Protein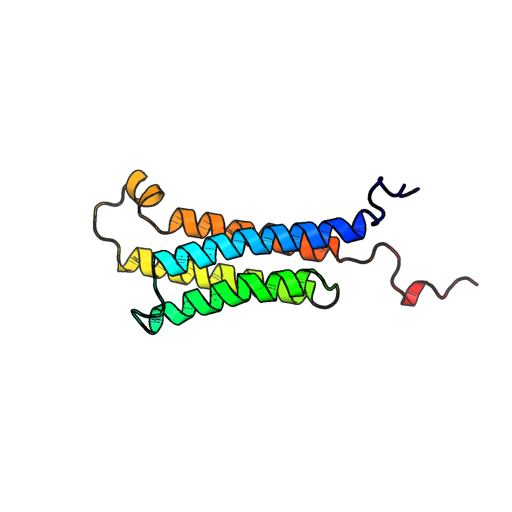 AF-S7U0Z4-F1 (afdb_monomer)

Mean predicted aligned error: 8.27 Å

Structure (mmCIF, N/CA/C/O backbone):
data_AF-S7U0Z4-F1
#
_entry.id   AF-S7U0Z4-F1
#
loop_
_atom_site.group_PDB
_atom_site.id
_atom_site.type_symbol
_atom_site.label_atom_id
_atom_site.label_alt_id
_atom_site.label_comp_id
_atom_site.label_asym_id
_atom_site.label_entity_id
_atom_site.label_seq_id
_atom_site.pdbx_PDB_ins_code
_atom_site.Cartn_x
_atom_site.Cartn_y
_atom_site.Cartn_z
_atom_site.occupancy
_atom_site.B_iso_or_equiv
_atom_site.auth_seq_id
_atom_site.auth_comp_id
_atom_site.auth_asym_id
_atom_site.auth_atom_id
_atom_site.pdbx_PDB_model_num
ATOM 1 N N . MET A 1 1 ? -20.533 18.897 24.675 1.00 45.84 1 MET A N 1
ATOM 2 C CA . MET A 1 1 ? -20.399 18.930 23.205 1.00 45.84 1 MET A CA 1
ATOM 3 C C . MET A 1 1 ? -21.258 17.793 22.679 1.00 45.84 1 MET A C 1
ATOM 5 O O . MET A 1 1 ? -20.969 16.646 22.983 1.00 45.84 1 MET A O 1
ATOM 9 N N . HIS A 1 2 ? -22.413 18.129 22.109 1.00 48.38 2 HIS A N 1
ATOM 10 C CA . HIS A 1 2 ? -23.485 17.188 21.782 1.00 48.38 2 HIS A CA 1
ATOM 11 C C . HIS A 1 2 ? -23.175 16.581 20.408 1.00 48.38 2 HIS A C 1
ATOM 13 O O . HIS A 1 2 ? -23.230 17.291 19.407 1.00 48.38 2 HIS A O 1
ATOM 19 N N . ASP A 1 3 ? -22.776 15.310 20.360 1.00 56.28 3 ASP A N 1
ATOM 20 C CA . ASP A 1 3 ? -22.620 14.589 19.094 1.00 56.28 3 ASP A CA 1
ATOM 21 C C . ASP A 1 3 ? -24.030 14.171 18.653 1.00 56.28 3 ASP A C 1
ATOM 23 O O . ASP A 1 3 ? -24.590 13.190 19.144 1.00 56.28 3 ASP A O 1
ATOM 27 N N . SER A 1 4 ? -24.676 15.013 17.845 1.00 57.12 4 SER A N 1
ATOM 28 C CA . SER A 1 4 ? -25.979 14.696 17.262 1.00 57.12 4 SER A CA 1
ATOM 29 C C . SER A 1 4 ? -25.796 13.551 16.264 1.00 57.12 4 SER A C 1
ATOM 31 O O . SER A 1 4 ? -25.023 13.717 15.318 1.00 57.12 4 SER A O 1
ATOM 33 N N . PRO A 1 5 ? -26.479 12.406 16.436 1.00 52.03 5 PRO A N 1
ATOM 34 C CA . PRO A 1 5 ? -26.408 11.313 15.481 1.00 52.03 5 PRO A CA 1
ATOM 35 C C . PRO A 1 5 ? -27.007 11.767 14.149 1.00 52.03 5 PRO A C 1
ATOM 37 O O . PRO A 1 5 ? -28.184 12.115 14.058 1.00 52.03 5 PRO A O 1
ATOM 40 N N . ASP A 1 6 ? -26.188 11.786 13.105 1.00 60.75 6 ASP A N 1
ATOM 41 C CA . ASP A 1 6 ? -26.643 11.997 11.739 1.00 60.75 6 ASP A CA 1
ATOM 42 C C . ASP A 1 6 ? -27.618 10.871 11.337 1.00 60.75 6 ASP A C 1
ATOM 44 O O . ASP A 1 6 ? -27.577 9.772 11.896 1.00 60.75 6 ASP A O 1
ATOM 48 N N . ALA A 1 7 ? -28.459 11.134 10.330 1.00 56.84 7 ALA A N 1
ATOM 49 C CA . ALA A 1 7 ? -29.620 10.349 9.871 1.00 56.84 7 ALA A CA 1
ATOM 50 C C . ALA A 1 7 ? -29.396 8.845 9.544 1.00 56.84 7 ALA A C 1
ATOM 52 O O . ALA A 1 7 ? -30.318 8.164 9.098 1.00 56.84 7 ALA A O 1
ATOM 53 N N . HIS A 1 8 ? -28.194 8.305 9.771 1.00 58.94 8 HIS A N 1
ATOM 54 C CA . HIS A 1 8 ? -27.801 6.907 9.565 1.00 58.94 8 HIS A CA 1
ATOM 55 C C . HIS A 1 8 ? -27.219 6.217 10.819 1.00 58.94 8 HIS A C 1
ATOM 57 O O . HIS A 1 8 ? -26.549 5.192 10.711 1.00 58.94 8 HIS A O 1
ATOM 63 N N . GLY A 1 9 ? -27.483 6.740 12.020 1.00 57.00 9 GLY A N 1
ATOM 64 C CA . GLY A 1 9 ? -27.502 5.961 13.271 1.00 57.00 9 GLY A CA 1
ATOM 65 C C . GLY A 1 9 ? -26.163 5.533 13.894 1.00 57.00 9 GLY A C 1
ATOM 66 O O . GLY A 1 9 ? -26.168 5.103 15.042 1.00 57.00 9 GLY A O 1
ATOM 67 N N . ALA A 1 10 ? -25.019 5.668 13.216 1.00 57.53 10 ALA A N 1
ATOM 68 C CA . ALA A 1 10 ? -23.705 5.386 13.809 1.00 57.53 10 ALA A CA 1
ATOM 69 C C . ALA A 1 10 ? -23.004 6.681 14.270 1.00 57.53 10 ALA A C 1
ATOM 71 O O . ALA A 1 10 ? -22.938 7.632 13.488 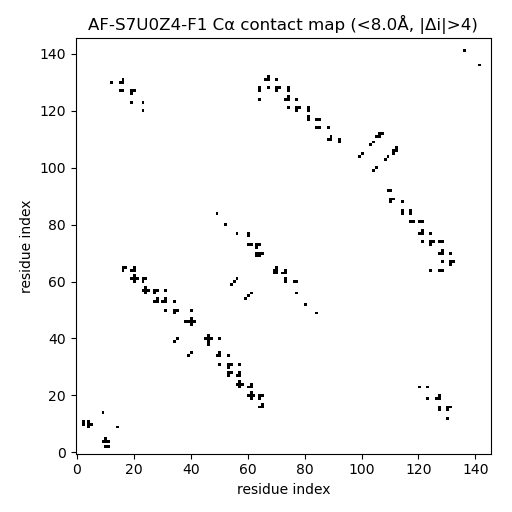1.00 57.53 10 ALA A O 1
ATOM 72 N N . PRO A 1 11 ? -22.419 6.738 15.483 1.00 64.12 11 PRO A N 1
ATOM 73 C CA . PRO A 1 11 ? -21.648 7.898 15.928 1.00 64.12 11 PRO A CA 1
ATOM 74 C C . PRO A 1 11 ? -20.462 8.161 14.986 1.00 64.12 11 PRO A C 1
ATOM 76 O O . PRO A 1 11 ? -19.902 7.243 14.375 1.00 64.12 11 PRO A O 1
ATOM 79 N N . ARG A 1 12 ? -20.075 9.432 14.819 1.00 64.19 12 ARG A N 1
ATOM 80 C CA . ARG A 1 12 ? -19.044 9.861 13.849 1.00 64.19 12 ARG A CA 1
ATOM 81 C C . ARG A 1 12 ? -17.711 9.111 14.044 1.00 64.19 12 ARG A C 1
ATOM 83 O O . ARG A 1 12 ? -17.083 8.720 13.059 1.00 64.19 12 ARG A O 1
ATOM 90 N N . ALA A 1 13 ? -17.375 8.791 15.295 1.00 66.94 13 ALA A N 1
ATOM 91 C CA . ALA A 1 13 ? -16.201 8.013 15.697 1.00 66.94 13 ALA A CA 1
ATOM 92 C C . ALA A 1 13 ? -16.158 6.568 15.149 1.00 66.94 13 ALA A C 1
ATOM 94 O O . ALA A 1 13 ? -15.076 6.027 14.942 1.00 66.94 13 ALA A O 1
ATOM 95 N N . GLU A 1 14 ? -17.301 5.934 14.867 1.00 73.38 14 GLU A N 1
ATOM 96 C CA . GLU A 1 14 ? -17.333 4.565 14.321 1.00 73.38 14 GLU A CA 1
ATOM 97 C C . GLU A 1 14 ? -17.279 4.512 12.791 1.00 73.38 14 GLU A C 1
ATOM 99 O O . GLU A 1 14 ? -16.936 3.480 12.209 1.00 73.38 14 GLU A O 1
ATOM 104 N N . ARG A 1 15 ? -17.612 5.615 12.115 1.00 83.69 15 ARG A N 1
ATOM 105 C CA . ARG A 1 15 ? -17.650 5.668 10.646 1.00 83.69 15 ARG A CA 1
ATOM 106 C C . ARG A 1 15 ? -16.270 5.849 10.035 1.00 83.69 15 ARG A C 1
ATOM 108 O O . ARG A 1 15 ? -15.981 5.217 9.022 1.00 83.69 15 ARG A O 1
ATOM 115 N N . ILE A 1 16 ? -15.407 6.648 10.663 1.00 88.94 16 ILE A N 1
ATOM 116 C CA . ILE A 1 16 ? -14.066 6.936 10.135 1.00 88.94 16 ILE A CA 1
ATOM 117 C C . ILE A 1 16 ? -13.229 5.653 9.976 1.00 88.94 16 ILE A C 1
ATOM 119 O O . ILE A 1 16 ? -12.748 5.425 8.867 1.00 88.94 16 ILE A O 1
ATOM 123 N N . PRO A 1 17 ? -13.102 4.754 10.978 1.00 89.56 17 PRO A N 1
ATOM 124 C CA . PRO A 1 17 ? -12.326 3.523 10.807 1.00 89.56 17 PRO A CA 1
ATOM 125 C C . PRO A 1 17 ? -12.864 2.614 9.696 1.00 89.56 17 PRO A C 1
ATOM 127 O O . PRO A 1 17 ? -12.081 2.008 8.968 1.00 89.56 17 PRO A O 1
ATOM 130 N N . ARG A 1 18 ? -14.193 2.547 9.522 1.00 92.56 18 ARG A N 1
ATOM 131 C CA . ARG A 1 18 ? -14.831 1.755 8.456 1.00 92.56 18 ARG A CA 1
ATOM 132 C C . ARG A 1 18 ? -14.518 2.322 7.073 1.00 92.56 18 ARG A C 1
ATOM 134 O O . ARG A 1 18 ? -14.153 1.566 6.179 1.00 92.56 18 ARG A O 1
ATOM 141 N N . LEU A 1 19 ? -14.614 3.643 6.907 1.00 94.62 19 LEU A N 1
ATOM 142 C CA . LEU A 1 19 ? -14.277 4.317 5.650 1.00 94.62 19 LEU A CA 1
ATOM 143 C C . LEU A 1 19 ? -12.789 4.184 5.316 1.00 94.62 19 LEU A C 1
ATOM 145 O O . LEU A 1 19 ? -12.444 3.920 4.169 1.00 94.62 19 LEU A O 1
ATOM 149 N N . VAL A 1 20 ? -11.913 4.305 6.314 1.00 93.94 20 VAL A N 1
ATOM 150 C CA . VAL A 1 20 ? -10.465 4.126 6.144 1.00 93.94 20 VAL A CA 1
ATOM 151 C C . VAL A 1 20 ? -10.128 2.686 5.755 1.00 93.94 20 VAL A C 1
ATOM 153 O O . VAL A 1 20 ? -9.359 2.476 4.819 1.00 93.94 20 VAL A O 1
ATOM 156 N N . ALA A 1 21 ? -10.735 1.692 6.409 1.00 94.81 21 ALA A N 1
ATOM 157 C CA . ALA A 1 21 ? -10.566 0.287 6.046 1.00 94.81 21 ALA A CA 1
ATOM 158 C C . ALA A 1 21 ? -11.066 0.001 4.619 1.00 94.81 21 ALA A C 1
ATOM 160 O O . ALA A 1 21 ? -10.402 -0.711 3.867 1.00 94.81 21 ALA A O 1
ATOM 161 N N . LEU A 1 22 ? -12.194 0.594 4.216 1.00 96.19 22 LEU A N 1
ATOM 162 C CA . LEU A 1 22 ? -12.736 0.454 2.865 1.00 96.19 22 LEU A CA 1
ATOM 163 C C . LEU A 1 22 ? -11.832 1.113 1.810 1.00 96.19 22 LEU A C 1
ATOM 165 O O . LEU A 1 22 ? -11.539 0.505 0.781 1.00 96.19 22 LEU A O 1
ATOM 169 N N . ALA A 1 23 ? -11.342 2.324 2.081 1.00 95.69 23 ALA A N 1
ATOM 170 C CA . ALA A 1 23 ? -10.381 3.011 1.221 1.00 95.69 23 ALA A CA 1
ATOM 171 C C . ALA A 1 23 ? -9.092 2.190 1.069 1.00 95.69 23 ALA A C 1
ATOM 173 O O . ALA A 1 23 ? -8.594 2.015 -0.043 1.00 95.69 23 ALA A O 1
ATOM 174 N N . TRP A 1 24 ? -8.594 1.617 2.169 1.00 96.12 24 TRP A N 1
ATOM 175 C CA . TRP A 1 24 ? -7.432 0.734 2.148 1.00 96.12 24 TRP A CA 1
ATOM 176 C C . TRP A 1 24 ? -7.674 -0.513 1.302 1.00 96.12 24 TRP A C 1
ATOM 178 O O . TRP A 1 24 ? -6.802 -0.901 0.518 1.00 96.12 24 TRP A O 1
ATOM 188 N N . PHE A 1 25 ? -8.840 -1.143 1.471 1.00 97.25 25 PHE A N 1
ATOM 189 C CA . PHE A 1 25 ? -9.240 -2.330 0.725 1.00 97.25 25 PHE A CA 1
ATOM 190 C C . PHE A 1 25 ? -9.219 -2.052 -0.776 1.00 97.25 25 PHE A C 1
ATOM 192 O O . PHE A 1 25 ? -8.527 -2.759 -1.498 1.00 97.25 25 PHE A O 1
ATOM 199 N N . PHE A 1 26 ? -9.891 -0.998 -1.248 1.00 97.44 26 PHE A N 1
ATOM 200 C CA . PHE A 1 26 ? -9.934 -0.683 -2.679 1.00 97.44 26 PHE A CA 1
ATOM 201 C C . PHE A 1 26 ? -8.572 -0.274 -3.242 1.00 97.44 26 PHE A C 1
ATOM 203 O O . PHE A 1 26 ? -8.201 -0.730 -4.323 1.00 97.44 26 PHE A O 1
ATOM 210 N N . LEU A 1 27 ? -7.798 0.524 -2.500 1.00 96.06 27 LEU A N 1
ATOM 211 C CA . LEU A 1 27 ? -6.443 0.899 -2.907 1.00 96.06 27 LEU A CA 1
ATOM 212 C C . LEU A 1 27 ? -5.533 -0.335 -3.029 1.00 96.06 27 LEU A C 1
ATOM 214 O O . LEU A 1 27 ? -4.777 -0.473 -3.990 1.00 96.06 27 LEU A O 1
ATOM 218 N N . SER A 1 28 ? -5.621 -1.259 -2.071 1.00 95.94 28 SER A N 1
ATOM 219 C CA . SER A 1 28 ? -4.838 -2.498 -2.087 1.00 95.94 28 SER A CA 1
ATOM 220 C C . SER A 1 28 ? -5.338 -3.499 -3.125 1.00 95.94 28 SER A C 1
ATOM 222 O O . SER A 1 28 ? -4.509 -4.137 -3.766 1.00 95.94 28 SER A O 1
ATOM 224 N N . LEU A 1 29 ? -6.651 -3.579 -3.356 1.00 96.56 29 LEU A N 1
ATOM 225 C CA . LEU A 1 29 ? -7.250 -4.399 -4.405 1.00 96.56 29 LEU A CA 1
ATOM 226 C C . LEU A 1 29 ? -6.788 -3.934 -5.788 1.00 96.56 29 LEU A C 1
ATOM 228 O O . LEU A 1 29 ? -6.397 -4.764 -6.602 1.00 96.56 29 LEU A O 1
ATOM 232 N N . GLY A 1 30 ? -6.758 -2.622 -6.038 1.00 94.75 30 GLY A N 1
ATOM 233 C CA . GLY A 1 30 ? -6.185 -2.067 -7.266 1.00 94.75 30 GLY A CA 1
ATOM 234 C C . GLY A 1 30 ? -4.728 -2.496 -7.468 1.00 94.75 30 GLY A C 1
ATOM 235 O O . GLY A 1 30 ? -4.370 -2.971 -8.544 1.00 94.75 30 GLY A O 1
ATOM 236 N N . GLY A 1 31 ? -3.909 -2.424 -6.413 1.00 92.38 31 GLY A N 1
ATOM 237 C CA . GLY A 1 31 ? -2.524 -2.909 -6.443 1.00 92.38 31 GLY A CA 1
ATOM 238 C C . GLY A 1 31 ? -2.398 -4.425 -6.659 1.00 92.38 31 GLY A C 1
ATOM 239 O O . GLY A 1 31 ? -1.535 -4.870 -7.410 1.00 92.38 31 GLY A O 1
ATOM 240 N N . LEU A 1 32 ? -3.276 -5.230 -6.054 1.00 94.00 32 LEU A N 1
ATOM 241 C CA . LEU A 1 32 ? -3.321 -6.681 -6.259 1.00 94.00 32 LEU A CA 1
ATOM 242 C C . LEU A 1 32 ? -3.659 -7.029 -7.712 1.00 94.00 32 LEU A C 1
ATOM 244 O O . LEU A 1 32 ? -2.983 -7.860 -8.314 1.00 94.00 32 LEU A O 1
ATOM 248 N N . LEU A 1 33 ? -4.675 -6.380 -8.288 1.00 94.38 33 LEU A N 1
ATOM 249 C CA . LEU A 1 33 ? -5.061 -6.583 -9.685 1.00 94.38 33 LEU A CA 1
ATOM 250 C C . LEU A 1 33 ? -3.950 -6.145 -10.648 1.00 94.38 33 LEU A C 1
ATOM 252 O O . LEU A 1 33 ? -3.713 -6.817 -11.651 1.00 94.38 33 LEU A O 1
ATOM 256 N N . LEU A 1 34 ? -3.232 -5.065 -10.325 1.00 91.38 34 LEU A N 1
ATOM 257 C CA . LEU A 1 34 ? -2.061 -4.635 -11.088 1.00 91.38 34 LEU A CA 1
ATOM 258 C C . LEU A 1 34 ? -0.951 -5.697 -11.054 1.00 91.38 34 LEU A C 1
ATOM 260 O O . LEU A 1 34 ? -0.427 -6.060 -12.106 1.00 91.38 34 LEU A O 1
ATOM 264 N N . HIS A 1 35 ? -0.647 -6.256 -9.880 1.00 90.19 35 HIS A N 1
ATOM 265 C CA . HIS A 1 35 ? 0.321 -7.349 -9.760 1.00 90.19 35 HIS A CA 1
ATOM 266 C C . HIS A 1 35 ? -0.116 -8.608 -10.504 1.00 90.19 35 HIS A C 1
ATOM 268 O O . HIS A 1 35 ? 0.710 -9.208 -11.176 1.00 90.19 35 HIS A O 1
ATOM 274 N N . LEU A 1 36 ? -1.393 -8.988 -10.448 1.00 91.44 36 LEU A N 1
ATOM 275 C CA . LEU A 1 36 ? -1.902 -10.137 -11.204 1.00 91.44 36 LEU A CA 1
ATOM 276 C C . LEU A 1 36 ? -1.792 -9.939 -12.719 1.00 91.44 36 LEU A C 1
ATOM 278 O O . LEU A 1 36 ? -1.576 -10.905 -13.445 1.00 91.44 36 LEU A O 1
ATOM 282 N N . ARG A 1 37 ? -1.926 -8.696 -13.192 1.00 91.62 37 ARG A N 1
ATOM 283 C CA . ARG A 1 37 ? -1.785 -8.349 -14.608 1.00 91.62 37 ARG A CA 1
ATOM 284 C C . ARG A 1 37 ? -0.327 -8.343 -15.074 1.00 91.62 37 ARG A C 1
ATOM 286 O O . ARG A 1 37 ? -0.071 -8.744 -16.203 1.00 91.62 37 ARG A O 1
ATOM 293 N N . LEU A 1 38 ? 0.593 -7.829 -14.257 1.00 86.69 38 LEU A N 1
ATOM 294 C CA . LEU A 1 38 ? 2.005 -7.657 -14.629 1.00 86.69 38 LEU A CA 1
ATOM 295 C C . LEU A 1 38 ? 2.878 -8.872 -14.283 1.00 86.69 38 LEU A C 1
ATOM 297 O O . LEU A 1 38 ? 3.848 -9.147 -14.979 1.00 86.69 38 LEU A O 1
ATOM 301 N N . HIS A 1 39 ? 2.540 -9.583 -13.209 1.00 87.81 39 HIS A N 1
ATOM 302 C CA . HIS A 1 39 ? 3.301 -10.697 -12.646 1.00 87.81 39 HIS A CA 1
ATOM 303 C C . HIS A 1 39 ? 2.355 -11.834 -12.231 1.00 87.81 39 HIS A C 1
ATOM 305 O O . HIS A 1 39 ? 2.084 -12.017 -11.037 1.00 87.81 39 HIS A O 1
ATOM 311 N N . PRO A 1 40 ? 1.839 -12.625 -13.187 1.00 89.75 40 PRO A N 1
ATOM 312 C CA . PRO A 1 40 ? 0.966 -13.742 -12.866 1.00 89.75 40 PRO A CA 1
ATOM 313 C C . PRO A 1 40 ? 1.723 -14.765 -12.000 1.00 89.75 40 PRO A C 1
ATOM 315 O O . PRO A 1 40 ? 2.832 -15.177 -12.365 1.00 89.75 40 PRO A O 1
ATOM 318 N N . PRO A 1 41 ? 1.154 -15.226 -10.869 1.00 89.75 41 PRO A N 1
ATOM 319 C CA . PRO A 1 41 ? 1.817 -16.193 -9.987 1.00 89.75 41 PRO A CA 1
ATOM 320 C C . PRO A 1 41 ? 2.009 -17.572 -10.641 1.00 89.75 41 PRO A C 1
ATOM 322 O O . PRO A 1 41 ? 2.800 -18.380 -10.162 1.00 89.75 41 PRO A O 1
ATOM 325 N N . SER A 1 42 ? 1.311 -17.844 -11.746 1.00 91.00 42 SER A N 1
ATOM 326 C CA . SER A 1 42 ? 1.478 -19.056 -12.552 1.00 91.00 42 SER A CA 1
ATOM 327 C C . SER A 1 42 ? 2.771 -19.081 -13.371 1.00 91.00 42 SER A C 1
ATOM 329 O O . SER A 1 42 ? 3.173 -20.155 -13.804 1.00 91.00 42 SER A O 1
ATOM 331 N N . GLU A 1 43 ? 3.410 -17.932 -13.611 1.00 90.00 43 GLU A N 1
ATOM 332 C CA . GLU A 1 43 ? 4.572 -17.845 -14.509 1.00 90.00 43 GLU A CA 1
ATOM 333 C C . GLU A 1 43 ? 5.910 -18.053 -13.796 1.00 90.00 43 GLU A C 1
ATOM 335 O O . GLU A 1 43 ? 6.832 -18.628 -14.370 1.00 90.00 43 GLU A O 1
ATOM 340 N N . ALA A 1 44 ? 6.040 -17.604 -12.545 1.00 90.62 44 ALA A N 1
ATOM 341 C CA . ALA A 1 44 ? 7.286 -17.727 -11.798 1.00 90.62 44 ALA A CA 1
ATOM 342 C C . ALA A 1 44 ? 7.052 -17.763 -10.287 1.00 90.62 44 ALA A C 1
ATOM 344 O O . ALA A 1 44 ? 6.221 -17.031 -9.748 1.00 90.62 44 ALA A O 1
ATOM 345 N N . LEU A 1 45 ? 7.873 -18.540 -9.571 1.00 88.94 45 LEU A N 1
ATOM 346 C CA . LEU A 1 45 ? 7.825 -18.599 -8.107 1.00 88.94 45 LEU A CA 1
ATOM 347 C C . LEU A 1 45 ? 8.097 -17.224 -7.470 1.00 88.94 45 LEU A C 1
ATOM 349 O O . LEU A 1 45 ? 7.479 -16.867 -6.473 1.00 88.94 45 LEU A O 1
ATOM 353 N N . ALA A 1 46 ? 8.959 -16.410 -8.087 1.00 87.69 46 ALA A N 1
ATOM 354 C CA . ALA A 1 46 ? 9.243 -15.051 -7.630 1.00 87.69 46 ALA A CA 1
ATOM 355 C C . ALA A 1 46 ? 8.003 -14.132 -7.652 1.00 87.69 46 ALA A C 1
ATOM 357 O O . ALA A 1 46 ? 7.917 -13.213 -6.839 1.00 87.69 46 ALA A O 1
ATOM 358 N N . HIS A 1 47 ? 7.016 -14.397 -8.520 1.00 91.00 47 HIS A N 1
ATOM 359 C CA . HIS A 1 47 ? 5.769 -13.624 -8.597 1.00 91.00 47 HIS A CA 1
ATOM 360 C C . HIS A 1 47 ? 4.805 -13.921 -7.434 1.00 91.00 47 HIS A C 1
ATOM 362 O O . HIS A 1 47 ? 3.891 -13.139 -7.170 1.00 91.00 47 HIS A O 1
ATOM 368 N N . TRP A 1 48 ? 5.026 -14.998 -6.671 1.00 91.00 48 TRP A N 1
ATOM 369 C CA . TRP A 1 48 ? 4.216 -15.289 -5.484 1.00 91.00 48 TRP A CA 1
ATOM 370 C C . TRP A 1 48 ? 4.439 -14.294 -4.351 1.00 91.00 48 TRP A C 1
ATOM 372 O O . TRP A 1 48 ? 3.502 -13.987 -3.617 1.00 91.00 48 TRP A O 1
ATOM 382 N N . VAL A 1 49 ? 5.653 -13.759 -4.212 1.00 89.94 49 VAL A N 1
ATOM 383 C CA . VAL A 1 49 ? 5.980 -12.790 -3.158 1.00 89.94 49 VAL A CA 1
ATOM 384 C C . VAL A 1 49 ? 5.126 -11.517 -3.267 1.00 89.94 49 VAL A C 1
ATOM 386 O O . VAL A 1 49 ? 4.444 -11.190 -2.286 1.00 89.94 49 VAL A O 1
ATOM 389 N N . PRO A 1 50 ? 5.082 -10.801 -4.412 1.00 89.56 50 PRO A N 1
ATOM 390 C CA . PRO A 1 50 ? 4.211 -9.639 -4.552 1.00 89.56 50 PRO A CA 1
ATOM 391 C C . PRO A 1 50 ? 2.727 -10.013 -4.471 1.00 89.56 50 PRO A C 1
ATOM 393 O O . PRO A 1 50 ? 1.964 -9.276 -3.850 1.00 89.56 50 PRO A O 1
ATOM 396 N N . PHE A 1 51 ? 2.317 -11.172 -5.001 1.00 92.56 51 PHE A N 1
ATOM 397 C CA . PHE A 1 51 ? 0.929 -11.635 -4.916 1.00 92.56 51 PHE A CA 1
ATOM 398 C C . PHE A 1 51 ? 0.462 -11.834 -3.465 1.00 92.56 51 PHE A C 1
ATOM 400 O O . PHE A 1 51 ? -0.530 -11.234 -3.050 1.00 92.56 51 PHE A O 1
ATOM 407 N N . ILE A 1 52 ? 1.194 -12.617 -2.666 1.00 93.69 52 ILE A N 1
ATOM 408 C CA . ILE A 1 52 ? 0.857 -12.874 -1.257 1.00 93.69 52 ILE A CA 1
ATOM 409 C C . ILE A 1 52 ? 0.896 -11.566 -0.459 1.00 93.69 52 ILE A C 1
ATOM 411 O O . ILE A 1 52 ? -0.012 -11.292 0.327 1.00 93.69 52 ILE A O 1
ATOM 415 N N . THR A 1 53 ? 1.906 -10.724 -0.686 1.00 92.75 53 THR A N 1
ATOM 416 C CA . THR A 1 53 ? 2.038 -9.437 0.016 1.00 92.75 53 THR A CA 1
ATOM 417 C C . THR A 1 53 ? 0.865 -8.504 -0.298 1.00 92.75 53 THR A C 1
ATOM 419 O O . THR A 1 53 ? 0.314 -7.872 0.613 1.00 92.75 53 THR A O 1
ATOM 422 N N . ALA A 1 54 ? 0.443 -8.439 -1.565 1.00 93.38 54 ALA A N 1
ATOM 423 C CA . ALA A 1 54 ? -0.717 -7.668 -1.997 1.00 93.38 54 ALA A CA 1
ATOM 424 C C . ALA A 1 54 ? -2.030 -8.251 -1.452 1.00 93.38 54 ALA A C 1
ATOM 426 O O . ALA A 1 54 ? -2.907 -7.493 -1.034 1.00 93.38 54 ALA A O 1
ATOM 427 N N . LEU A 1 55 ? -2.151 -9.578 -1.367 1.00 95.38 55 LEU A N 1
ATOM 428 C CA . LEU A 1 55 ? -3.313 -10.256 -0.792 1.00 95.38 55 LEU A CA 1
ATOM 429 C C . LEU A 1 55 ? -3.458 -9.965 0.711 1.00 95.38 55 LEU A C 1
ATOM 431 O O . LEU A 1 55 ? -4.537 -9.577 1.161 1.00 95.38 55 LEU A O 1
ATOM 435 N N . ILE A 1 56 ? -2.363 -10.056 1.475 1.00 94.75 56 ILE A N 1
ATOM 436 C CA . ILE A 1 56 ? -2.326 -9.685 2.901 1.00 94.75 56 ILE A CA 1
ATOM 437 C C . ILE A 1 56 ? -2.712 -8.212 3.072 1.00 94.75 56 ILE A C 1
ATOM 439 O O . ILE A 1 56 ? -3.563 -7.884 3.901 1.00 94.75 56 ILE A O 1
ATOM 443 N N . ASN A 1 57 ? -2.143 -7.324 2.253 1.00 94.94 57 ASN A N 1
ATOM 444 C CA . ASN A 1 57 ? -2.491 -5.903 2.253 1.00 94.94 57 ASN A CA 1
ATOM 445 C C . ASN A 1 57 ? -3.971 -5.652 1.949 1.00 94.94 57 ASN A C 1
ATOM 447 O O . ASN A 1 57 ? -4.542 -4.710 2.489 1.00 94.94 57 ASN A O 1
ATOM 451 N N . THR A 1 58 ? -4.580 -6.467 1.092 1.00 96.62 58 THR A N 1
ATOM 452 C CA . THR A 1 58 ? -5.970 -6.296 0.662 1.00 96.62 58 THR A CA 1
ATOM 453 C C . THR A 1 58 ? -6.954 -6.821 1.694 1.00 96.62 58 THR A C 1
ATOM 455 O O . THR A 1 58 ? -7.975 -6.187 1.915 1.00 96.62 58 THR A O 1
ATOM 458 N N . LEU A 1 59 ? -6.666 -7.943 2.353 1.00 96.19 59 LEU A N 1
ATOM 459 C CA . LEU A 1 59 ? -7.635 -8.598 3.240 1.00 96.19 59 LEU A CA 1
ATOM 460 C C . LEU A 1 59 ? -7.334 -8.370 4.723 1.00 96.19 59 LEU A C 1
ATOM 462 O O . LEU A 1 59 ? -8.214 -7.994 5.496 1.00 96.19 59 LEU A O 1
ATOM 466 N N . VAL A 1 60 ? -6.081 -8.580 5.126 1.00 96.19 60 VAL A N 1
ATOM 467 C CA . VAL A 1 60 ? -5.696 -8.625 6.541 1.00 96.19 60 VAL A CA 1
ATOM 468 C C . VAL A 1 60 ? -5.583 -7.218 7.124 1.00 96.19 60 VAL A C 1
ATOM 470 O O . VAL A 1 60 ? -6.081 -6.964 8.218 1.00 96.19 60 VAL A O 1
ATOM 473 N N . LEU A 1 61 ? -4.969 -6.279 6.399 1.00 94.50 61 LEU A N 1
ATOM 474 C CA . LEU A 1 61 ? -4.736 -4.924 6.914 1.00 94.50 61 LEU A CA 1
ATOM 475 C C . LEU A 1 61 ? -6.028 -4.118 7.140 1.00 94.50 61 LEU A C 1
ATOM 477 O O . LEU A 1 61 ? -6.173 -3.572 8.235 1.00 94.50 61 LEU A O 1
ATOM 481 N N . PRO A 1 62 ? -7.011 -4.088 6.216 1.00 94.38 62 PRO A N 1
ATOM 482 C CA . PRO A 1 62 ? -8.311 -3.472 6.486 1.00 94.38 62 PRO A CA 1
ATOM 483 C C . PRO A 1 62 ? -8.973 -4.029 7.738 1.00 94.38 62 PRO A C 1
ATOM 485 O O . PRO A 1 62 ? -9.481 -3.268 8.557 1.00 94.38 62 PRO A O 1
ATOM 488 N N . TRP A 1 63 ? -8.916 -5.349 7.924 1.00 95.56 63 TRP A N 1
ATOM 489 C CA . TRP A 1 63 ? -9.477 -5.997 9.101 1.00 95.56 63 TRP A CA 1
ATOM 490 C C . TRP A 1 63 ? -8.757 -5.584 10.393 1.00 95.56 63 TRP A C 1
ATOM 492 O O . TRP A 1 63 ? -9.421 -5.280 11.386 1.00 95.56 63 TRP A O 1
ATOM 502 N N . LEU A 1 64 ? -7.422 -5.486 10.371 1.00 94.56 64 LEU A N 1
ATOM 503 C CA . LEU A 1 64 ? -6.632 -4.984 11.502 1.00 94.56 64 LEU A CA 1
ATOM 504 C C . LEU A 1 64 ? -7.019 -3.541 11.865 1.00 94.56 64 LEU A C 1
ATOM 506 O O . LEU A 1 64 ? -7.087 -3.214 13.050 1.00 94.56 64 LEU A O 1
ATOM 510 N N . PHE A 1 65 ? -7.315 -2.693 10.876 1.00 94.19 65 PHE A N 1
ATOM 511 C CA . PHE A 1 65 ? -7.726 -1.302 11.101 1.00 94.19 65 PHE A CA 1
ATOM 512 C C . PHE A 1 65 ? -9.131 -1.146 11.681 1.00 94.19 65 PHE A C 1
ATOM 514 O O . PHE A 1 65 ? -9.430 -0.101 12.259 1.00 94.19 65 PHE A O 1
ATOM 521 N N . LEU A 1 66 ? -9.985 -2.169 11.593 1.00 93.12 66 LEU A N 1
ATOM 522 C CA . LEU A 1 66 ? -11.323 -2.134 12.188 1.00 93.12 66 LEU A CA 1
ATOM 523 C C . LEU A 1 66 ? -11.314 -2.322 13.710 1.00 93.12 66 LEU A C 1
ATOM 525 O O . LEU A 1 66 ? -12.300 -1.966 14.359 1.00 93.12 66 LEU A O 1
ATOM 529 N N . ARG A 1 67 ? -10.228 -2.836 14.304 1.00 91.69 67 ARG A N 1
ATOM 530 C CA . ARG A 1 67 ? -10.144 -3.079 15.753 1.00 91.69 67 ARG A CA 1
ATOM 531 C C . ARG A 1 67 ? -9.088 -2.194 16.404 1.00 91.69 67 ARG A C 1
ATOM 533 O O . ARG A 1 67 ? -7.959 -2.092 15.933 1.00 91.69 67 ARG A O 1
ATOM 540 N N . ARG A 1 68 ? -9.435 -1.611 17.553 1.00 89.06 68 ARG A N 1
ATOM 541 C CA . ARG A 1 68 ? -8.557 -0.709 18.320 1.00 89.06 68 ARG A CA 1
ATOM 542 C C . ARG A 1 68 ? -7.242 -1.354 18.739 1.00 89.06 68 ARG A C 1
ATOM 544 O O . ARG A 1 68 ? -6.190 -0.741 18.626 1.00 89.06 68 ARG A O 1
ATOM 551 N N . GLU A 1 69 ? -7.318 -2.597 19.196 1.00 91.31 69 GLU A N 1
ATOM 552 C CA . GLU A 1 69 ? -6.175 -3.360 19.705 1.00 91.31 69 GLU A CA 1
ATOM 553 C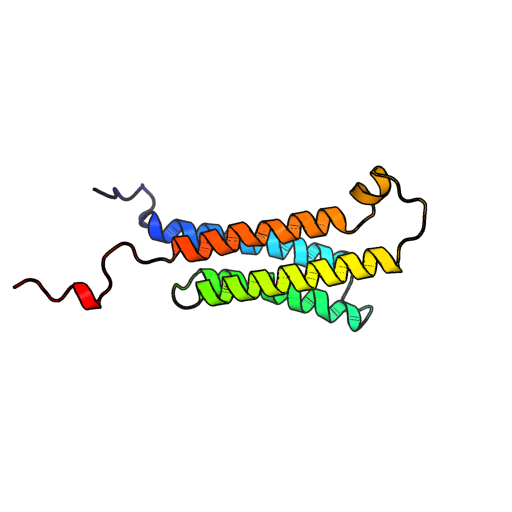 C . GLU A 1 69 ? -5.177 -3.716 18.598 1.00 91.31 69 GLU A C 1
ATOM 555 O O . GLU A 1 69 ? -3.983 -3.856 18.854 1.00 91.31 69 GLU A O 1
ATOM 560 N N . THR A 1 70 ? -5.656 -3.835 17.355 1.00 94.50 70 THR A N 1
ATOM 561 C CA . THR A 1 70 ? -4.844 -4.292 16.226 1.00 94.50 70 THR A CA 1
ATOM 562 C C . THR A 1 70 ? -4.469 -3.200 15.233 1.00 94.50 70 THR A C 1
ATOM 564 O O . THR A 1 70 ? -3.549 -3.403 14.444 1.00 94.50 70 THR A O 1
ATOM 567 N N . ALA A 1 71 ? -5.110 -2.032 15.276 1.00 93.88 71 ALA A N 1
ATOM 568 C CA . ALA A 1 71 ? -4.800 -0.927 14.372 1.00 93.88 71 ALA A CA 1
ATOM 569 C C . ALA A 1 71 ? -3.320 -0.478 14.423 1.00 93.88 71 ALA A C 1
ATOM 571 O O . ALA A 1 71 ? -2.751 -0.253 13.352 1.00 93.88 71 ALA A O 1
ATOM 572 N N . PRO A 1 72 ? -2.643 -0.407 15.594 1.00 94.56 72 PRO A N 1
ATOM 573 C CA . PRO A 1 72 ? -1.208 -0.109 15.640 1.00 94.56 72 PRO A CA 1
ATOM 574 C C . PRO A 1 72 ? -0.357 -1.160 14.915 1.00 94.56 72 PRO A C 1
ATOM 576 O O . PRO A 1 72 ? 0.557 -0.806 14.173 1.00 94.56 72 PRO A O 1
ATOM 579 N N . TRP A 1 73 ? -0.697 -2.445 15.060 1.00 95.69 73 TRP A N 1
ATOM 580 C CA . TRP A 1 73 ? -0.030 -3.540 14.349 1.00 95.69 73 TRP A CA 1
ATOM 581 C C . TRP A 1 73 ? -0.268 -3.467 12.840 1.00 95.69 73 TRP A C 1
ATOM 583 O O . TRP A 1 73 ? 0.669 -3.642 12.064 1.00 95.69 73 TRP A O 1
ATOM 593 N N . GLY A 1 74 ? -1.489 -3.124 12.419 1.00 95.00 74 GLY A N 1
ATOM 594 C CA . GLY A 1 74 ? -1.803 -2.838 11.018 1.00 95.00 74 GLY A CA 1
ATOM 595 C C . GLY A 1 74 ? -0.964 -1.689 10.453 1.00 95.00 74 GLY A C 1
ATOM 596 O O . GLY A 1 74 ? -0.488 -1.777 9.325 1.00 95.00 74 GLY A O 1
ATOM 597 N N . CYS A 1 75 ? -0.709 -0.646 11.248 1.00 96.00 75 CYS A N 1
ATOM 598 C CA . CYS A 1 75 ? 0.137 0.480 10.849 1.00 96.00 75 CYS A CA 1
ATOM 599 C C . CYS A 1 75 ? 1.615 0.081 10.712 1.00 96.00 75 CYS A C 1
ATOM 601 O O . CYS A 1 75 ? 2.258 0.437 9.727 1.00 96.00 75 CYS A O 1
ATOM 603 N N . LEU A 1 76 ? 2.153 -0.716 11.637 1.00 96.69 76 LEU A N 1
ATOM 604 C CA . LEU A 1 76 ? 3.518 -1.243 11.512 1.00 96.69 76 LEU A CA 1
ATOM 605 C C . LEU A 1 76 ? 3.667 -2.162 10.290 1.00 96.69 76 LEU A C 1
ATOM 607 O O . LEU A 1 76 ? 4.625 -2.028 9.529 1.00 96.69 76 LEU A O 1
ATOM 611 N N . ALA A 1 77 ? 2.695 -3.049 10.055 1.00 96.00 77 ALA A N 1
ATOM 612 C CA . ALA A 1 77 ? 2.673 -3.913 8.876 1.00 96.00 77 ALA A CA 1
ATOM 613 C C . ALA A 1 77 ? 2.566 -3.105 7.570 1.00 96.00 77 ALA A C 1
ATOM 615 O O . ALA A 1 77 ? 3.224 -3.426 6.577 1.00 96.00 77 ALA A O 1
ATOM 616 N N . ALA A 1 78 ? 1.780 -2.027 7.570 1.00 96.19 78 ALA A N 1
ATOM 617 C CA . ALA A 1 78 ? 1.707 -1.081 6.463 1.00 96.19 78 ALA A CA 1
ATOM 618 C C . ALA A 1 78 ? 3.079 -0.474 6.146 1.00 96.19 78 ALA A C 1
ATOM 620 O O . ALA A 1 78 ? 3.533 -0.566 5.008 1.00 96.19 78 ALA A O 1
ATOM 621 N N . TRP A 1 79 ? 3.771 0.075 7.148 1.00 97.06 79 TRP A N 1
ATOM 622 C CA . TRP A 1 79 ? 5.125 0.610 6.978 1.00 97.06 79 TRP A CA 1
ATOM 623 C C . TRP A 1 79 ? 6.093 -0.424 6.414 1.00 97.06 79 TRP A C 1
ATOM 625 O O . TRP A 1 79 ? 6.770 -0.161 5.419 1.00 97.06 79 TRP A O 1
ATOM 635 N N . PHE A 1 80 ? 6.115 -1.616 7.008 1.00 96.44 80 PHE A N 1
ATOM 636 C CA . PHE A 1 80 ? 6.984 -2.699 6.567 1.00 96.44 80 PHE A CA 1
ATOM 637 C C . PHE A 1 80 ? 6.742 -3.066 5.096 1.00 96.44 80 PHE A C 1
ATOM 639 O O . PHE A 1 80 ? 7.680 -3.114 4.302 1.00 96.44 80 PHE A O 1
ATOM 646 N N . THR A 1 81 ? 5.481 -3.272 4.708 1.00 94.88 81 THR A N 1
ATOM 647 C CA . THR A 1 81 ? 5.140 -3.679 3.336 1.00 94.88 81 THR A CA 1
ATOM 648 C C . THR A 1 81 ? 5.372 -2.570 2.310 1.00 94.88 81 THR A C 1
ATOM 650 O O . THR A 1 81 ? 5.803 -2.870 1.197 1.00 94.88 81 THR A O 1
ATOM 653 N N . VAL A 1 82 ? 5.169 -1.298 2.673 1.00 95.75 82 VAL A N 1
ATOM 654 C CA . VAL A 1 82 ? 5.485 -0.149 1.806 1.00 95.75 82 VAL A CA 1
ATOM 655 C C . VAL A 1 82 ? 6.991 -0.039 1.562 1.00 95.75 82 VAL A C 1
ATOM 657 O O . VAL A 1 82 ? 7.403 0.113 0.411 1.00 95.75 82 VAL A O 1
ATOM 660 N N . ILE A 1 83 ? 7.820 -0.156 2.606 1.00 96.06 83 ILE A N 1
ATOM 661 C CA . ILE A 1 83 ? 9.287 -0.098 2.476 1.00 96.06 83 ILE A CA 1
ATOM 662 C C . ILE A 1 83 ? 9.796 -1.271 1.637 1.00 96.06 83 ILE A C 1
ATOM 664 O O . ILE A 1 83 ? 10.569 -1.067 0.697 1.00 96.06 83 ILE A O 1
ATOM 668 N N . LEU A 1 84 ? 9.341 -2.488 1.949 1.00 94.12 84 LEU A N 1
ATOM 669 C CA . LEU A 1 84 ? 9.753 -3.698 1.243 1.00 94.12 84 LEU A CA 1
ATOM 670 C C . LEU A 1 84 ? 9.363 -3.632 -0.239 1.00 94.12 84 LEU A C 1
ATOM 672 O O . LEU A 1 84 ? 10.209 -3.849 -1.104 1.00 94.12 84 LEU A O 1
ATOM 676 N N . GLY A 1 85 ? 8.109 -3.272 -0.532 1.00 92.25 85 GLY A N 1
ATOM 677 C CA . GLY A 1 85 ? 7.611 -3.132 -1.900 1.00 92.25 85 GLY A CA 1
ATOM 678 C C . GLY A 1 85 ? 8.343 -2.039 -2.675 1.00 92.25 85 GLY A C 1
ATOM 679 O O . GLY A 1 85 ? 8.758 -2.268 -3.807 1.00 92.25 85 GLY A O 1
ATOM 680 N N . SER A 1 86 ? 8.577 -0.880 -2.053 1.00 94.94 86 SER A N 1
ATOM 681 C CA . SER A 1 86 ? 9.312 0.222 -2.689 1.00 94.94 86 SER A CA 1
ATOM 682 C C . SER A 1 86 ? 10.753 -0.163 -3.006 1.00 94.94 86 SER A C 1
ATOM 684 O O . SER A 1 86 ? 11.226 0.110 -4.104 1.00 94.94 86 SER A O 1
ATOM 686 N N . THR A 1 87 ? 11.438 -0.827 -2.071 1.00 94.06 87 THR A N 1
ATOM 687 C CA . THR A 1 87 ? 12.826 -1.273 -2.259 1.00 94.06 87 THR A CA 1
ATOM 688 C C . THR A 1 87 ? 12.915 -2.331 -3.355 1.00 94.06 87 THR A C 1
ATOM 690 O O . THR A 1 87 ? 13.773 -2.226 -4.228 1.00 94.06 87 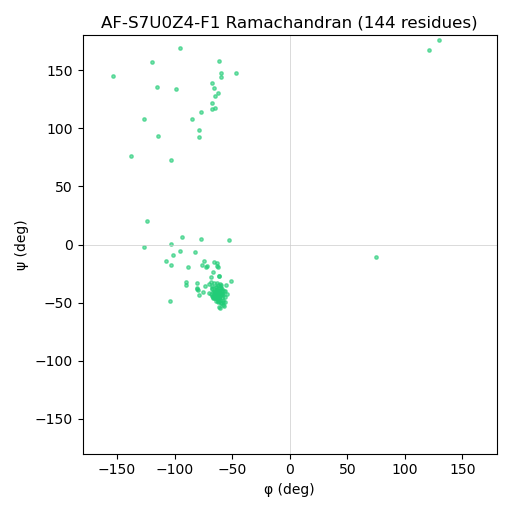THR A O 1
ATOM 693 N N . ALA A 1 88 ? 12.007 -3.315 -3.356 1.00 91.62 88 ALA A N 1
ATOM 694 C CA . ALA A 1 88 ? 11.961 -4.345 -4.390 1.00 91.62 88 ALA A CA 1
ATOM 695 C C . ALA A 1 88 ? 11.705 -3.740 -5.777 1.00 91.62 88 ALA A C 1
ATOM 697 O O . ALA A 1 88 ? 12.455 -4.025 -6.706 1.00 91.62 88 ALA A O 1
ATOM 698 N N . MET A 1 89 ? 10.711 -2.853 -5.897 1.00 92.38 89 MET A N 1
ATOM 699 C CA . MET A 1 89 ? 10.402 -2.160 -7.150 1.00 92.38 89 MET A CA 1
ATOM 700 C C . MET A 1 89 ? 11.572 -1.298 -7.633 1.00 92.38 89 MET A C 1
ATOM 702 O O . MET A 1 89 ? 11.959 -1.391 -8.797 1.00 92.38 89 MET A O 1
ATOM 706 N N . ALA A 1 90 ? 12.184 -0.513 -6.741 1.00 91.56 90 ALA A N 1
ATOM 707 C CA . ALA A 1 90 ? 13.337 0.322 -7.072 1.00 91.56 90 ALA A CA 1
ATOM 708 C C . ALA A 1 90 ? 14.542 -0.515 -7.528 1.00 91.56 90 ALA A C 1
ATOM 710 O O . ALA A 1 90 ? 15.186 -0.173 -8.518 1.00 91.56 90 ALA A O 1
ATOM 711 N N . TRP A 1 91 ? 14.816 -1.634 -6.852 1.00 90.94 91 TRP A N 1
ATOM 712 C CA . TRP A 1 91 ? 15.865 -2.568 -7.252 1.00 90.94 91 TRP A CA 1
ATOM 713 C C . TRP A 1 91 ? 15.588 -3.169 -8.630 1.00 90.94 91 TRP A C 1
ATOM 715 O O . TRP A 1 91 ? 16.460 -3.135 -9.499 1.00 90.94 91 TRP A O 1
ATOM 725 N N . THR A 1 92 ? 14.370 -3.670 -8.864 1.00 86.88 92 THR A N 1
ATOM 726 C CA . THR A 1 92 ? 14.001 -4.224 -10.172 1.00 86.88 92 THR A CA 1
ATOM 727 C C . THR A 1 92 ? 14.117 -3.175 -11.265 1.00 86.88 92 THR A C 1
ATOM 729 O O . THR A 1 92 ? 14.743 -3.454 -12.278 1.00 86.88 92 THR A O 1
ATOM 732 N N . ALA A 1 93 ? 13.635 -1.952 -11.027 1.00 88.38 93 ALA A N 1
ATOM 733 C CA . ALA A 1 93 ? 13.741 -0.857 -11.980 1.00 88.38 93 ALA A CA 1
ATOM 734 C C . ALA A 1 93 ? 15.200 -0.514 -12.306 1.00 88.38 93 ALA A C 1
ATOM 736 O O . ALA A 1 93 ? 15.497 -0.226 -13.459 1.00 88.38 93 ALA A O 1
ATOM 737 N N . ALA A 1 94 ? 16.110 -0.574 -11.327 1.00 87.88 94 ALA A N 1
ATOM 738 C CA . ALA A 1 94 ? 17.532 -0.315 -11.541 1.00 87.88 94 ALA A CA 1
ATOM 739 C C . ALA A 1 94 ? 18.222 -1.422 -12.357 1.00 87.88 94 ALA A C 1
ATOM 741 O O . ALA A 1 94 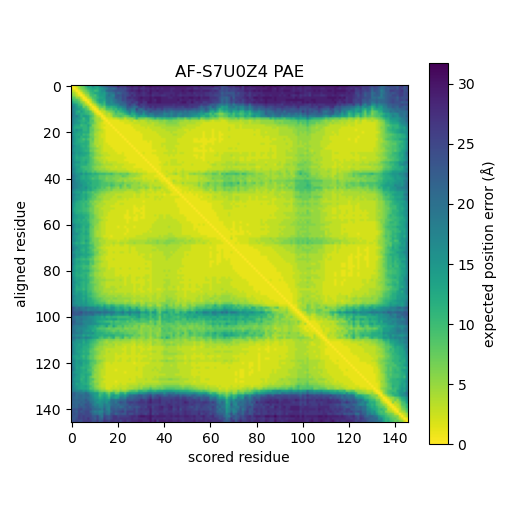? 19.016 -1.122 -13.246 1.00 87.88 94 ALA A O 1
ATOM 742 N N . VAL A 1 95 ? 17.919 -2.695 -12.080 1.00 89.12 95 VAL A N 1
ATOM 743 C CA . VAL A 1 95 ? 18.570 -3.841 -12.742 1.00 89.12 95 VAL A CA 1
ATOM 744 C C . VAL A 1 95 ? 17.981 -4.124 -14.127 1.00 89.12 95 VAL A C 1
ATOM 746 O O . VAL A 1 95 ? 18.702 -4.554 -15.024 1.00 89.12 95 VAL A O 1
ATOM 749 N N . SER A 1 96 ? 16.685 -3.880 -14.330 1.00 84.88 96 SER A N 1
ATOM 750 C CA . SER A 1 96 ? 16.006 -4.127 -15.607 1.00 84.88 96 SER A CA 1
ATOM 751 C C . SER A 1 96 ? 15.965 -2.903 -16.526 1.00 84.88 96 SER A C 1
ATOM 753 O O . SER A 1 96 ? 15.286 -2.946 -17.554 1.00 84.88 96 SER A O 1
ATOM 755 N N . TRP A 1 97 ? 16.631 -1.799 -16.169 1.00 83.38 97 TRP A N 1
ATOM 756 C CA . TRP A 1 97 ? 16.585 -0.577 -16.966 1.00 83.38 97 TRP A CA 1
ATOM 757 C C . TRP A 1 97 ? 17.276 -0.777 -18.314 1.00 83.38 97 TRP A C 1
ATOM 759 O O . TRP A 1 97 ? 18.486 -0.987 -18.393 1.00 83.38 97 TRP A O 1
ATOM 769 N N . GLN A 1 98 ? 16.510 -0.656 -19.394 1.00 79.38 98 GLN A N 1
ATOM 770 C CA . GLN A 1 98 ? 17.029 -0.716 -20.754 1.00 79.38 98 GLN A CA 1
ATOM 771 C C . GLN A 1 98 ? 16.578 0.535 -21.507 1.00 79.38 98 GLN A C 1
ATOM 773 O O . GLN A 1 98 ? 15.402 0.697 -21.830 1.00 79.38 98 GLN A O 1
ATOM 778 N N . GLY A 1 99 ? 17.519 1.447 -21.759 1.00 80.25 99 GLY A N 1
ATOM 779 C CA . GLY A 1 99 ? 17.283 2.670 -22.526 1.00 80.25 99 GLY A CA 1
ATOM 780 C C . GLY A 1 99 ? 17.773 3.952 -21.844 1.00 80.25 99 GLY A C 1
ATOM 781 O O . GLY A 1 99 ? 18.255 3.925 -20.711 1.00 80.25 99 GLY A O 1
ATOM 782 N N . PRO A 1 100 ? 17.668 5.099 -22.535 1.00 84.31 100 PRO A N 1
ATOM 783 C CA . PRO A 1 100 ? 18.131 6.382 -22.020 1.00 84.31 100 PRO A CA 1
ATOM 784 C C . PRO A 1 100 ? 17.294 6.845 -20.820 1.00 84.31 100 PRO A C 1
ATOM 786 O O . PRO A 1 100 ? 16.067 6.741 -20.820 1.00 84.31 100 PRO A O 1
ATOM 789 N N . VAL A 1 101 ? 17.959 7.392 -19.801 1.00 85.00 101 VAL A N 1
ATOM 790 C CA . VAL A 1 101 ? 17.301 7.959 -18.618 1.00 85.00 101 VAL A CA 1
ATOM 791 C C . VAL A 1 101 ? 16.777 9.353 -18.962 1.00 85.00 101 VAL A C 1
ATOM 793 O O . VAL A 1 101 ? 17.518 10.331 -18.965 1.00 85.00 101 VAL A O 1
ATOM 796 N N . THR A 1 102 ? 15.485 9.443 -19.270 1.00 88.69 102 THR A N 1
ATOM 797 C CA . THR A 1 102 ? 14.771 10.711 -19.493 1.00 88.69 102 THR A CA 1
ATOM 798 C C . THR A 1 102 ? 13.633 10.871 -18.486 1.00 88.69 102 THR A C 1
ATOM 800 O O . THR A 1 102 ? 13.110 9.882 -17.966 1.00 88.69 102 THR A O 1
ATOM 803 N N . ALA A 1 103 ? 13.191 12.106 -18.231 1.00 83.62 103 ALA A N 1
ATOM 804 C CA . ALA A 1 103 ? 12.060 12.357 -17.332 1.00 83.62 103 ALA A CA 1
ATOM 805 C C . ALA A 1 103 ? 10.792 11.598 -17.771 1.00 83.62 103 ALA A C 1
ATOM 807 O O . ALA A 1 103 ? 10.104 10.998 -16.949 1.00 83.62 103 ALA A O 1
ATOM 808 N N . GLN A 1 104 ? 10.527 11.541 -19.080 1.00 85.31 104 GLN A N 1
ATOM 809 C CA . GLN A 1 104 ? 9.378 10.826 -19.633 1.00 85.31 104 GLN A CA 1
ATOM 810 C C . GLN A 1 104 ? 9.455 9.316 -19.377 1.00 85.31 104 GLN A C 1
ATOM 812 O O . GLN A 1 104 ? 8.464 8.712 -18.968 1.00 85.31 104 GLN A O 1
ATOM 817 N N . THR A 1 105 ? 10.619 8.693 -19.585 1.00 82.81 105 THR A N 1
ATOM 818 C CA . THR A 1 105 ? 10.796 7.255 -19.325 1.00 82.81 105 THR A CA 1
ATOM 819 C C . THR A 1 105 ? 10.712 6.935 -17.836 1.00 82.81 105 THR A C 1
ATOM 821 O O . THR A 1 105 ? 10.140 5.915 -17.470 1.00 82.81 105 THR A O 1
ATOM 824 N N . VAL A 1 106 ? 11.208 7.823 -16.969 1.00 83.38 106 VAL A N 1
ATOM 825 C CA . VAL A 1 106 ? 11.103 7.654 -15.512 1.00 83.38 106 VAL A CA 1
ATOM 826 C C . VAL A 1 106 ? 9.655 7.765 -15.038 1.00 83.38 106 VAL A C 1
ATOM 828 O O . VAL A 1 106 ? 9.245 7.007 -14.170 1.00 83.38 106 VAL A O 1
ATOM 831 N N . ILE A 1 107 ? 8.850 8.657 -15.611 1.00 82.50 107 ILE A N 1
ATOM 832 C CA . ILE A 1 107 ? 7.458 8.828 -15.175 1.00 82.50 107 ILE A CA 1
ATOM 833 C C . ILE A 1 107 ? 6.534 7.760 -15.774 1.00 82.50 107 ILE A C 1
ATOM 835 O O . ILE A 1 107 ? 5.636 7.297 -15.087 1.00 82.50 107 ILE A O 1
ATOM 839 N N . LEU A 1 108 ? 6.724 7.363 -17.036 1.00 82.44 108 LEU A N 1
ATOM 840 C CA . LEU A 1 108 ? 5.761 6.504 -17.746 1.00 82.44 108 LEU A CA 1
ATOM 841 C C . LEU A 1 108 ? 6.179 5.036 -17.873 1.00 82.44 108 LEU A C 1
ATOM 843 O O . LEU A 1 108 ? 5.341 4.205 -18.212 1.00 82.44 108 LEU A O 1
ATOM 847 N N . LYS A 1 109 ? 7.463 4.715 -17.678 1.00 78.69 109 LYS A N 1
ATOM 848 C CA . LYS A 1 109 ? 8.002 3.357 -17.880 1.00 78.69 109 LYS A CA 1
ATOM 849 C C . LYS A 1 109 ? 8.770 2.803 -16.676 1.00 78.69 109 LYS A C 1
ATOM 851 O O . LYS A 1 109 ? 9.238 1.674 -16.740 1.00 78.69 109 LYS A O 1
ATOM 856 N N . SER A 1 110 ? 8.913 3.582 -15.605 1.00 85.12 110 SER A N 1
ATOM 857 C CA . SER A 1 110 ? 9.496 3.121 -14.341 1.00 85.12 110 SER A CA 1
ATOM 858 C C . SER A 1 110 ? 8.406 2.682 -13.371 1.00 85.12 110 SER A C 1
ATOM 860 O O . SER A 1 110 ? 7.240 3.025 -13.538 1.00 85.12 110 SER A O 1
ATOM 862 N N . THR A 1 111 ? 8.817 2.040 -12.282 1.00 89.38 111 THR A N 1
ATOM 863 C CA . THR A 1 111 ? 7.975 1.742 -11.118 1.00 89.38 111 THR A CA 1
ATOM 864 C C . THR A 1 111 ? 7.755 2.960 -10.208 1.00 89.38 111 THR A C 1
ATOM 866 O O . THR A 1 111 ? 7.192 2.831 -9.124 1.00 89.38 111 THR A O 1
ATOM 869 N N . LEU A 1 112 ? 8.234 4.156 -10.584 1.00 88.25 112 LEU A N 1
ATOM 870 C CA . LEU A 1 112 ? 8.093 5.375 -9.777 1.00 88.25 112 LEU A CA 1
ATOM 871 C C . LEU A 1 112 ? 6.621 5.722 -9.469 1.00 88.25 112 LEU A C 1
ATOM 873 O O . LEU A 1 112 ? 6.329 5.984 -8.300 1.00 88.25 112 LEU A O 1
ATOM 877 N N . PRO A 1 113 ? 5.681 5.714 -10.438 1.00 89.62 113 PRO A N 1
ATOM 878 C CA . PRO A 1 113 ? 4.272 5.978 -10.142 1.00 89.62 113 PRO A CA 1
ATOM 879 C C . PRO A 1 113 ? 3.683 4.944 -9.181 1.00 89.62 113 PRO A C 1
ATOM 881 O O . PRO A 1 113 ? 2.957 5.312 -8.259 1.00 89.62 113 PRO A O 1
ATOM 884 N N . ASP A 1 114 ? 4.045 3.670 -9.348 1.00 90.56 114 ASP A N 1
ATOM 885 C CA . ASP A 1 114 ?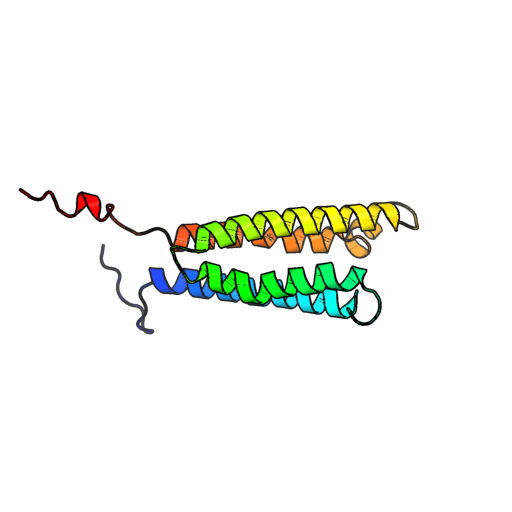 3.578 2.580 -8.488 1.00 90.56 114 ASP A CA 1
ATOM 886 C C . ASP A 1 114 ? 4.079 2.754 -7.050 1.00 90.56 114 ASP A C 1
ATOM 888 O O . ASP A 1 114 ? 3.315 2.586 -6.097 1.00 90.56 114 ASP A O 1
ATOM 892 N N . ILE A 1 115 ? 5.339 3.175 -6.884 1.00 93.00 115 ILE A N 1
ATOM 893 C CA . ILE A 1 115 ? 5.909 3.547 -5.585 1.00 93.00 115 ILE A CA 1
ATOM 894 C C . ILE A 1 115 ? 5.109 4.707 -4.985 1.00 93.00 115 ILE A C 1
ATOM 896 O O . ILE A 1 115 ? 4.653 4.601 -3.850 1.00 93.00 115 ILE A O 1
ATOM 900 N N . LEU A 1 116 ? 4.867 5.793 -5.722 1.00 92.69 116 LEU A N 1
ATOM 901 C CA . LEU A 1 116 ? 4.105 6.930 -5.189 1.00 92.69 116 LEU A CA 1
ATOM 902 C C . LEU A 1 116 ? 2.697 6.522 -4.736 1.00 92.69 116 LEU A C 1
ATOM 904 O O . LEU A 1 116 ? 2.275 6.910 -3.645 1.00 92.69 116 LEU A O 1
ATOM 908 N N . ILE A 1 117 ? 2.003 5.686 -5.515 1.00 92.06 117 ILE A N 1
ATOM 909 C CA . ILE A 1 117 ? 0.694 5.134 -5.140 1.00 92.06 117 ILE A CA 1
ATOM 910 C C . ILE A 1 117 ? 0.819 4.289 -3.866 1.00 92.06 117 ILE A C 1
ATOM 912 O O . ILE A 1 117 ? 0.027 4.458 -2.937 1.00 92.06 117 ILE A O 1
ATOM 916 N N . LEU A 1 118 ? 1.832 3.426 -3.769 1.0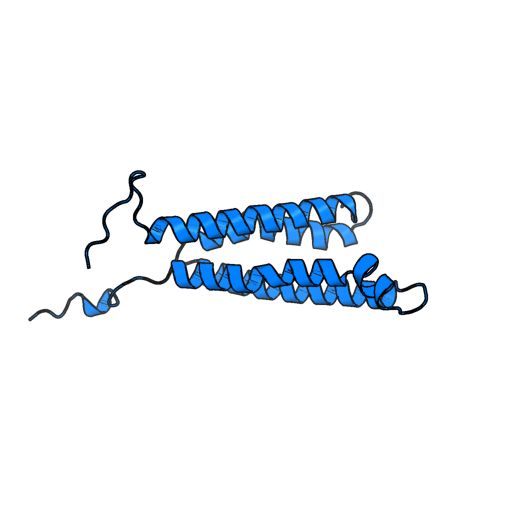0 93.75 118 LEU A N 1
ATOM 917 C CA . LEU A 1 118 ? 2.079 2.596 -2.590 1.00 93.75 118 LEU A CA 1
ATOM 918 C C . LEU A 1 118 ? 2.299 3.443 -1.326 1.00 93.75 118 LEU A C 1
ATOM 920 O O . LEU A 1 118 ? 1.762 3.113 -0.268 1.00 93.75 118 LEU A O 1
ATOM 924 N N . TRP A 1 119 ? 3.016 4.562 -1.430 1.00 96.31 119 TRP A N 1
ATOM 925 C CA . TRP A 1 119 ? 3.283 5.463 -0.304 1.00 96.31 119 TRP A CA 1
ATOM 926 C C . TRP A 1 119 ? 2.035 6.176 0.223 1.00 96.31 119 TRP A C 1
ATOM 928 O O . TRP A 1 119 ? 1.991 6.510 1.410 1.00 96.31 119 TRP A O 1
ATOM 938 N N . THR A 1 120 ? 0.978 6.328 -0.585 1.00 94.56 120 THR A N 1
ATOM 939 C CA . THR A 1 120 ? -0.301 6.899 -0.112 1.00 94.56 120 THR A CA 1
ATOM 940 C C . THR A 1 120 ? -0.974 6.047 0.971 1.00 94.56 120 THR A C 1
ATOM 942 O O . THR A 1 120 ? -1.812 6.542 1.726 1.00 94.56 120 THR A O 1
ATOM 945 N N . LYS A 1 121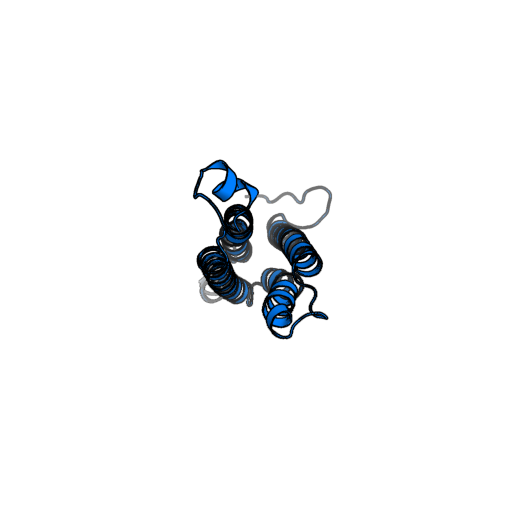 ? -0.557 4.784 1.130 1.00 94.50 121 LYS A N 1
ATOM 946 C CA . LYS A 1 121 ? -1.007 3.914 2.220 1.00 94.50 121 LYS A CA 1
ATOM 947 C C . LYS A 1 121 ? -0.550 4.393 3.600 1.00 94.50 121 LYS A C 1
ATOM 949 O O . LYS A 1 121 ? -1.288 4.239 4.565 1.00 94.50 121 LYS A O 1
ATOM 954 N N . LEU A 1 122 ? 0.625 5.007 3.734 1.00 95.94 122 LEU A N 1
ATOM 955 C CA . LEU A 1 122 ? 1.149 5.419 5.045 1.00 95.94 122 LEU A CA 1
ATOM 956 C C . LEU A 1 122 ? 0.282 6.463 5.771 1.00 95.94 122 LEU A C 1
ATOM 958 O O . LEU A 1 122 ? -0.064 6.227 6.933 1.00 95.94 122 LEU A O 1
ATOM 962 N N . PRO A 1 123 ? -0.135 7.581 5.141 1.00 96.19 123 PRO A N 1
ATOM 963 C CA . PRO A 1 123 ? -1.049 8.512 5.796 1.00 96.19 123 PRO A CA 1
ATOM 964 C C . PRO A 1 123 ? -2.393 7.851 6.123 1.00 96.19 123 PRO A C 1
ATOM 966 O O . PRO A 1 123 ? -2.951 8.111 7.188 1.00 96.19 123 PRO A O 1
ATOM 969 N N . LEU A 1 124 ? -2.882 6.938 5.277 1.00 94.75 124 LEU A N 1
ATOM 970 C CA . LEU A 1 124 ? -4.125 6.208 5.527 1.00 94.75 124 LEU A CA 1
ATOM 971 C C . LEU A 1 124 ? -4.021 5.291 6.762 1.00 94.75 124 LEU A C 1
ATOM 973 O O . LEU A 1 124 ? -4.922 5.285 7.602 1.00 94.75 124 LEU A O 1
ATOM 977 N N . ALA A 1 125 ? -2.894 4.591 6.930 1.00 94.88 125 ALA A N 1
ATOM 978 C CA . ALA A 1 125 ? -2.600 3.799 8.127 1.00 94.88 125 ALA A CA 1
ATOM 979 C C . ALA A 1 125 ? -2.527 4.673 9.388 1.00 94.88 125 ALA A C 1
ATOM 981 O O . ALA A 1 125 ? -3.031 4.294 10.447 1.00 94.88 125 ALA A O 1
ATOM 982 N N . HIS A 1 126 ? -1.930 5.862 9.283 1.00 95.06 126 HIS A N 1
ATOM 983 C CA . HIS A 1 126 ? -1.834 6.789 10.407 1.00 95.06 126 HIS A CA 1
ATOM 984 C C . HIS A 1 126 ? -3.215 7.302 10.843 1.00 95.06 126 HIS A C 1
ATOM 986 O O . HIS A 1 126 ? -3.533 7.298 12.037 1.00 95.06 126 HIS A O 1
ATOM 992 N N . VAL A 1 127 ? -4.071 7.667 9.882 1.00 94.25 127 VAL A N 1
ATOM 993 C CA . VAL A 1 127 ? -5.465 8.051 10.152 1.00 94.25 127 VAL A CA 1
ATOM 994 C C . VAL A 1 127 ? -6.235 6.894 10.793 1.00 94.25 127 VAL A C 1
ATOM 996 O O . VAL A 1 127 ? -6.979 7.133 11.744 1.00 94.25 127 VAL A O 1
ATOM 999 N N . ALA A 1 128 ? -6.018 5.648 10.356 1.00 92.50 128 ALA A N 1
ATOM 1000 C CA . ALA A 1 128 ? -6.652 4.475 10.961 1.00 92.50 128 ALA A CA 1
ATOM 1001 C C . ALA A 1 128 ? -6.334 4.348 12.460 1.00 92.50 128 ALA A C 1
ATOM 1003 O O . ALA A 1 128 ? -7.227 4.101 13.267 1.00 92.50 128 ALA A O 1
ATOM 1004 N N . VAL A 1 129 ? -5.072 4.561 12.848 1.00 93.50 129 VAL A N 1
ATOM 1005 C CA . VAL A 1 129 ? -4.653 4.507 14.258 1.00 93.50 129 VAL A CA 1
ATOM 1006 C C . VAL A 1 129 ? -5.254 5.656 15.061 1.00 93.50 129 VAL A C 1
ATOM 1008 O O . VAL A 1 129 ? -5.746 5.429 16.165 1.00 93.50 129 VAL A O 1
ATOM 1011 N N . ILE A 1 130 ? -5.233 6.882 14.528 1.00 91.69 130 ILE A N 1
ATOM 1012 C CA . ILE A 1 130 ? -5.809 8.050 15.211 1.00 91.69 130 ILE A CA 1
ATOM 1013 C C . ILE A 1 130 ? -7.309 7.859 15.434 1.00 91.69 130 ILE A C 1
ATOM 1015 O O . ILE A 1 130 ? -7.780 8.068 16.548 1.00 91.69 130 ILE A O 1
ATOM 1019 N N . ALA A 1 131 ? -8.036 7.402 14.413 1.00 89.69 131 ALA A N 1
ATOM 1020 C CA . ALA A 1 131 ? -9.480 7.181 14.481 1.00 89.69 131 ALA A CA 1
ATOM 1021 C C . ALA A 1 131 ? -9.883 6.112 15.514 1.00 89.69 131 ALA A C 1
ATOM 1023 O O . ALA A 1 131 ? -11.030 6.067 15.949 1.00 89.69 131 ALA A O 1
ATOM 1024 N N . GLN A 1 132 ? -8.944 5.253 15.915 1.00 87.50 132 GLN A N 1
ATOM 1025 C CA . GLN A 1 132 ? -9.158 4.204 16.908 1.00 87.50 132 GLN A CA 1
ATOM 1026 C C . GLN A 1 132 ? -8.754 4.615 18.333 1.00 87.50 132 GLN A C 1
ATOM 1028 O O . GLN A 1 132 ? -8.994 3.853 19.277 1.00 87.50 132 GLN A O 1
ATOM 1033 N N . ARG A 1 133 ? -8.164 5.805 18.530 1.00 82.62 133 ARG A N 1
ATOM 1034 C CA . ARG A 1 133 ? -7.810 6.295 19.869 1.00 82.62 133 ARG A CA 1
ATOM 1035 C C . ARG A 1 133 ? -9.085 6.551 20.686 1.00 82.62 133 ARG A C 1
ATOM 1037 O O . ARG A 1 133 ? -10.034 7.133 20.167 1.00 82.62 133 ARG A O 1
ATOM 1044 N N . PRO A 1 134 ? -9.144 6.121 21.957 1.00 71.25 134 PRO A N 1
ATOM 1045 C CA . PRO A 1 134 ? -10.291 6.412 22.802 1.00 71.25 134 PRO A CA 1
ATOM 1046 C C . PRO A 1 134 ? -10.394 7.921 23.057 1.00 71.25 134 PRO A C 1
ATOM 1048 O O . PRO A 1 134 ? -9.438 8.542 23.518 1.00 71.25 134 PRO A O 1
ATOM 1051 N N . GLU A 1 135 ? -11.569 8.495 22.808 1.00 63.56 135 GLU A N 1
ATOM 1052 C CA . GLU A 1 135 ? -11.908 9.824 23.310 1.00 63.56 135 GLU A CA 1
ATOM 1053 C C . GLU A 1 135 ? -12.262 9.705 24.799 1.00 63.56 135 GLU A C 1
ATOM 1055 O O . GLU A 1 135 ? -13.227 9.038 25.186 1.00 63.56 135 GLU A O 1
ATOM 1060 N N . GLY A 1 136 ? -11.438 10.307 25.656 1.00 62.75 136 GLY A N 1
ATOM 1061 C CA . GLY A 1 136 ? -11.691 10.422 27.091 1.00 62.75 136 GLY A CA 1
ATOM 1062 C C . GLY A 1 136 ? -10.617 9.791 27.981 1.00 62.75 136 GLY A C 1
ATOM 1063 O O . GLY A 1 136 ? -9.754 9.048 27.507 1.00 62.75 136 GLY A O 1
ATOM 1064 N N . PRO A 1 137 ? -10.657 10.093 29.292 1.00 58.22 137 PRO A N 1
ATOM 1065 C CA . PRO A 1 137 ? -9.638 9.648 30.224 1.00 58.22 137 PRO A CA 1
ATOM 1066 C C . PRO A 1 137 ? -9.552 8.110 30.249 1.00 58.22 137 PRO A C 1
ATOM 1068 O O . PRO A 1 137 ? -10.586 7.423 30.114 1.00 58.22 137 PRO A O 1
ATOM 1071 N N . PRO A 1 138 ? -8.332 7.558 30.415 1.00 64.19 138 PRO A N 1
ATOM 1072 C CA . PRO A 1 138 ? -8.105 6.127 30.566 1.00 64.19 138 PRO A CA 1
ATOM 1073 C C . PRO A 1 138 ? -9.089 5.521 31.571 1.00 64.19 138 PRO A C 1
ATOM 1075 O O . PRO A 1 138 ? -9.470 6.175 32.541 1.00 64.19 138 PRO A O 1
ATOM 1078 N N . LYS A 1 139 ? -9.497 4.259 31.385 1.00 62.03 139 LYS A N 1
ATOM 1079 C CA . LYS A 1 139 ? -10.376 3.564 32.351 1.00 62.03 139 LYS A CA 1
ATOM 1080 C C . LYS A 1 139 ? -9.850 3.659 33.795 1.00 62.03 139 LYS A C 1
ATOM 1082 O O . LYS A 1 139 ? -10.660 3.761 34.708 1.00 62.03 139 LYS A O 1
ATOM 1087 N N . SER A 1 140 ? -8.527 3.717 33.984 1.00 63.03 140 SER A N 1
ATOM 1088 C CA . SER A 1 140 ? -7.871 3.903 35.287 1.00 63.03 140 SER A CA 1
ATOM 1089 C C . SER A 1 140 ? -8.184 5.235 35.982 1.00 63.03 140 SER A C 1
ATOM 1091 O O . SER A 1 140 ? -8.013 5.334 37.189 1.00 63.03 140 SER A O 1
ATOM 1093 N N . GLN A 1 141 ? -8.678 6.245 35.262 1.00 61.00 141 GLN A N 1
ATOM 1094 C CA . GLN A 1 141 ? -9.034 7.562 35.803 1.00 61.00 141 GLN A CA 1
ATOM 1095 C C . GLN A 1 141 ? -10.548 7.766 35.980 1.00 61.00 141 GLN A C 1
ATOM 1097 O O . GLN A 1 141 ? -10.972 8.821 36.443 1.00 61.00 141 GLN A O 1
ATOM 1102 N N . ARG A 1 142 ? -11.391 6.774 35.647 1.00 62.69 142 ARG A N 1
ATOM 1103 C CA . ARG A 1 142 ? -12.857 6.876 35.828 1.00 62.69 142 ARG A CA 1
ATOM 1104 C C . ARG A 1 142 ? -13.331 6.559 37.252 1.00 62.69 142 ARG A C 1
ATOM 1106 O O . ARG A 1 142 ? -14.511 6.733 37.528 1.00 62.69 142 ARG A O 1
ATOM 1113 N N . G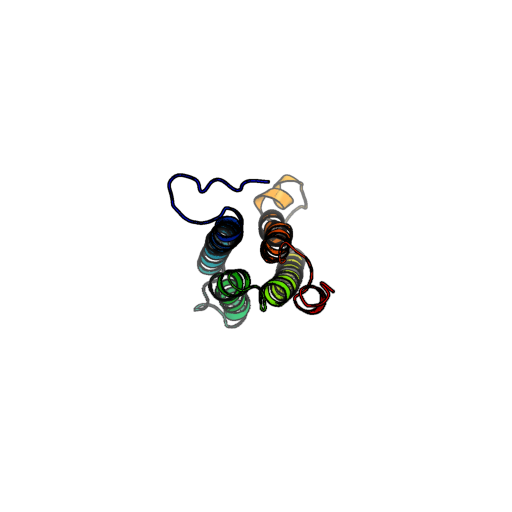LY A 1 143 ? -12.434 6.102 38.131 1.00 60.41 143 GLY A N 1
ATOM 1114 C CA . GLY A 1 143 ? -12.757 5.634 39.486 1.00 60.41 143 GLY A CA 1
ATOM 1115 C C . GLY A 1 143 ? -12.481 6.614 40.631 1.00 60.41 143 GLY A C 1
ATOM 1116 O O . GLY A 1 143 ? -12.919 6.351 41.742 1.00 60.41 143 GLY A O 1
ATOM 1117 N N . CYS A 1 144 ? -11.803 7.742 40.398 1.00 64.12 144 CYS A N 1
ATOM 1118 C CA . CYS A 1 144 ? -11.522 8.719 41.457 1.00 64.12 144 CYS A CA 1
ATOM 1119 C C . CYS A 1 144 ? -12.465 9.921 41.343 1.00 64.12 144 CYS A C 1
ATOM 1121 O O . CYS A 1 144 ? -12.071 11.003 40.914 1.00 64.12 144 CYS A O 1
ATOM 1123 N N . ARG A 1 145 ? -13.732 9.719 41.703 1.00 54.41 145 ARG A N 1
ATOM 1124 C CA . ARG A 1 145 ? -14.601 10.803 42.171 1.00 54.41 145 ARG A CA 1
ATOM 1125 C C . ARG A 1 145 ? -14.921 10.495 43.630 1.00 54.41 145 ARG A C 1
ATOM 1127 O O . ARG A 1 145 ? -15.797 9.676 43.890 1.00 54.41 145 ARG A O 1
ATOM 1134 N N . ALA A 1 146 ? -14.110 11.059 44.522 1.00 57.88 146 ALA A N 1
ATOM 1135 C CA . ALA A 1 146 ? -14.449 11.226 45.931 1.00 57.88 146 ALA A CA 1
ATOM 1136 C C . ALA A 1 146 ? -15.372 12.441 46.077 1.00 57.88 146 ALA A C 1
ATOM 1138 O O . ALA A 1 146 ? -15.212 13.379 45.257 1.00 57.88 146 ALA A O 1
#

Sequence (146 aa):
MHDSPDAHGAPRAERIPRLVALAWFFLSLGGLLLHLRLHPPSEALAHWVPFITALINTLVLPWLFLRRETAPWGCLAAWFTVILGSTAMAWTAAVSWQGPVTAQTVILKSTLPDILILWTKLPLAHVAVIAQRPEGPPKSQRGCRA

Secondary structure (DSSP, 8-state):
---PPPTTSS-HHHHHHHHHHHHHHHHHHHHHHHHHHHS-TTT-GGGHHHHHHHHHHHHHHHHHHTSTTTHHHHHHHHHHHHHHHHHHHHHHHHHS--S---HHHHHHSSSHHHHHHHHTHHHHHHHHHHHTS-SSS-GGGSS---

Foldseek 3Di:
DDQDDPPPPDGPLLVQLLVLLVVQLVLLVVQLVVLCVPQPCVPDVVSVVSNVLSVCSNPVLSVLLNAQVRLVVSLVSLVVSLVVVLVVQVVCQVVVDDDDDDPCCCVPVGCVVVSVSSVVVNVSSVSSNVSSDDDDDDPVPPPPDD

Solvent-accessible surface area (backbone atoms only — not comparable to full-atom values): 8209 Å² total; per-residue (Å²): 135,85,83,74,68,54,103,78,80,58,55,72,68,65,48,51,22,52,52,44,21,50,53,42,25,54,57,25,43,53,52,34,54,50,42,51,73,77,39,42,57,88,78,37,78,76,28,40,57,62,49,53,53,28,48,44,46,28,57,51,36,26,55,24,28,67,36,63,92,35,12,60,56,30,32,53,50,48,52,51,51,43,52,54,49,41,51,53,43,51,50,50,46,65,75,69,63,82,78,81,94,42,74,66,48,47,61,75,72,41,53,53,55,60,38,57,58,49,54,59,48,55,64,50,35,52,50,24,38,59,50,48,53,77,90,69,79,57,78,87,63,75,76,79,77,128

Nearest PDB structures (foldseek):
  8f6i-assembly1_A  TM=2.733E-01  e=4.041E+00  Shewanella oneidensis MR-1
  4tx5-assembly1_A  TM=2.027E-01  e=2.981E+00  Homo sapiens

Radius of gyration: 19.92 Å; Cα contacts (8 Å, |Δi|>4): 124; chains: 1; bounding box: 48×38×68 Å

pLDDT: mean 85.81, std 13.08, range [45.84, 97.44]